Protein AF-A0A9C9YXR4-F1 (afdb_monomer)

Sequence (120 aa):
MTRRQLAGVWVLTRTEITDRTGELSIFESGESGFEGELELKADGGFSQRTQLPIDDQPVERVGSFEVRDDRSLHIIFSDCDYDSPISFTRTDQGRQLILTMPEGACEQDREQTDTWRSDS

pLDDT: mean 87.91, std 8.02, range [57.72, 96.88]

Nearest PDB structures (foldseek):
  4iab-assembly1_B  TM=6.139E-01  e=2.145E-04  Bacteroides uniformis ATCC 8492
  4gzv-assembly2_G  TM=6.080E-01  e=3.060E-04  Bacteroides ovatus ATCC 8483
  4gzv-assembly2_H  TM=5.979E-01  e=5.626E-04  Bacteroides ovatus ATCC 8483
  4i95-assembly1_A  TM=6.204E-01  e=9.833E-04  Bacteroides eggerthii DSM 20697
  2fr2-assembly1_A  TM=5.311E-01  e=1.496E-01  Mycobacterium tuberculosis H37Rv

Solvent-accessible surface area (backbone atoms only — not comparable to full-atom values): 6376 Å² total; per-residue (Å²): 106,54,58,67,76,64,34,44,57,25,36,48,45,35,39,39,36,34,40,86,86,68,52,77,48,76,50,48,64,85,44,83,56,42,50,33,45,36,38,36,38,64,91,31,41,35,41,37,39,38,31,46,72,89,47,96,59,69,50,73,50,46,35,35,46,47,76,76,49,79,42,36,32,36,40,38,46,70,89,31,103,41,78,34,62,26,44,45,45,81,51,99,92,44,51,34,40,40,40,54,44,52,58,58,49,71,79,34,77,34,28,38,38,39,34,27,33,56,81,118

Radius of gyration: 13.71 Å; Cα contacts (8 Å, |Δi|>4): 290; chains: 1; bounding box: 36×28×34 Å

Mean predicted aligned error: 4.78 Å

Secondary structure (DSSP, 8-state):
--HHHH-EEEEEEEEEEEETT--EEEEETTSTT-EEEEEEPTTSEEEEEEE-TT-SS-EEEEEEEEE-SSSEEEEEESSSS-EEEEEEEEETTEEEEEEEE-TTGGG-SEEEEEEEEE--

Foldseek 3Di:
DALVVVFAKWKWAKKWKQFPVRDIDIDGPPDPQFTKIWGRHSVFKIKIWTTDPPDPDIDIWIAGKADPDPFWIWGCTPQFRDTWIWGWDQDPVGTKIWTWDQAPGSPHRITMIIIIHGPD

Structure (mmCIF, N/CA/C/O backbone):
data_AF-A0A9C9YXR4-F1
#
_entry.id   AF-A0A9C9YXR4-F1
#
loop_
_atom_site.group_PDB
_atom_site.id
_atom_site.type_symbol
_atom_site.label_atom_id
_atom_site.label_alt_id
_atom_site.label_comp_id
_atom_site.label_asym_id
_atom_site.label_entity_id
_atom_site.label_seq_id
_atom_site.pdbx_PDB_ins_code
_atom_site.Cartn_x
_atom_site.Cartn_y
_atom_site.Cartn_z
_atom_site.occupancy
_atom_site.B_iso_or_equiv
_atom_site.auth_seq_id
_atom_site.auth_comp_id
_atom_site.auth_asym_id
_atom_site.auth_atom_id
_atom_site.pdbx_PDB_model_num
ATOM 1 N N . MET A 1 1 ? -9.252 -7.641 15.421 1.00 69.81 1 MET A N 1
ATOM 2 C CA . MET A 1 1 ? -9.494 -6.215 15.087 1.00 69.81 1 MET A CA 1
ATOM 3 C C . MET A 1 1 ? -10.742 -6.130 14.207 1.00 69.81 1 MET A C 1
ATOM 5 O O . MET A 1 1 ? -11.180 -7.172 13.738 1.00 69.81 1 MET A O 1
ATOM 9 N N . THR A 1 2 ? -11.361 -4.965 14.001 1.00 78.94 2 THR A N 1
ATOM 10 C CA . THR A 1 2 ? -12.542 -4.821 13.116 1.00 78.94 2 THR A CA 1
ATOM 11 C C . THR A 1 2 ? -12.291 -3.801 12.004 1.00 78.94 2 THR A C 1
ATOM 13 O O . THR A 1 2 ? -11.467 -2.906 12.174 1.00 78.94 2 THR A O 1
ATOM 16 N N . ARG A 1 3 ? -13.035 -3.880 10.885 1.00 78.81 3 ARG A N 1
ATOM 17 C CA . ARG A 1 3 ? -12.953 -2.898 9.776 1.00 78.81 3 ARG A CA 1
ATOM 18 C C . ARG A 1 3 ? -13.065 -1.453 10.267 1.00 78.81 3 ARG A C 1
ATOM 20 O O . ARG A 1 3 ? -12.273 -0.604 9.889 1.00 78.81 3 ARG A O 1
ATOM 27 N N . ARG A 1 4 ? -13.987 -1.196 11.201 1.00 80.31 4 ARG A N 1
ATOM 28 C CA . ARG A 1 4 ? -14.177 0.128 11.817 1.00 80.31 4 ARG A CA 1
ATOM 29 C C . ARG A 1 4 ? -12.960 0.636 12.587 1.00 80.31 4 ARG A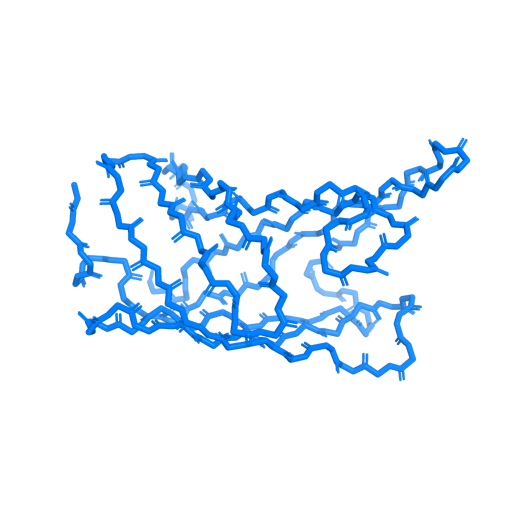 C 1
ATOM 31 O O . ARG A 1 4 ? -12.813 1.840 12.722 1.00 80.31 4 ARG A O 1
ATOM 38 N N . GLN A 1 5 ? -12.124 -0.253 13.122 1.00 82.69 5 GLN A N 1
ATOM 39 C CA . GLN A 1 5 ? -10.903 0.146 13.824 1.00 82.69 5 GLN A CA 1
ATOM 40 C C . GLN A 1 5 ? -9.787 0.542 12.855 1.00 82.69 5 GLN A C 1
ATOM 42 O O . GLN A 1 5 ? -8.936 1.337 13.238 1.00 82.69 5 GLN A O 1
ATOM 47 N N . LEU A 1 6 ? -9.770 -0.012 11.641 1.00 85.69 6 LEU A N 1
ATOM 48 C CA . LEU A 1 6 ? -8.770 0.292 10.611 1.00 85.69 6 LEU A CA 1
ATOM 49 C C . LEU A 1 6 ? -9.199 1.426 9.676 1.00 85.69 6 LEU A C 1
ATOM 51 O O . LEU A 1 6 ? -8.349 2.008 9.009 1.00 85.69 6 LEU A O 1
ATOM 55 N N . ALA A 1 7 ? -10.497 1.728 9.636 1.00 90.81 7 ALA A N 1
ATOM 56 C CA . ALA A 1 7 ? -11.027 2.789 8.804 1.00 90.81 7 ALA A CA 1
ATOM 57 C C . ALA A 1 7 ? -10.406 4.149 9.157 1.00 90.81 7 ALA A C 1
ATOM 59 O O . ALA A 1 7 ? -10.252 4.483 10.335 1.00 90.81 7 ALA A O 1
ATOM 60 N N . GLY A 1 8 ? -10.076 4.919 8.128 1.00 92.69 8 GLY A N 1
ATOM 61 C CA . GLY A 1 8 ? -9.379 6.191 8.241 1.00 92.69 8 GLY A CA 1
ATOM 62 C C . GLY A 1 8 ? -8.378 6.396 7.113 1.00 92.69 8 GLY A C 1
ATOM 63 O O . GLY A 1 8 ? -8.234 5.550 6.226 1.00 92.69 8 GLY A O 1
ATOM 64 N N . VAL A 1 9 ? -7.696 7.533 7.185 1.00 94.44 9 VAL A N 1
ATOM 65 C CA . VAL A 1 9 ? -6.647 7.926 6.247 1.00 94.44 9 VAL A CA 1
ATOM 66 C C . VAL A 1 9 ? -5.287 7.488 6.786 1.00 94.44 9 VAL A C 1
ATOM 68 O O . VAL A 1 9 ? -4.973 7.646 7.971 1.00 94.44 9 VAL A O 1
ATOM 71 N N . TRP A 1 10 ? -4.493 6.911 5.895 1.00 94.31 10 TRP A N 1
ATOM 72 C CA . TRP A 1 10 ? -3.145 6.431 6.128 1.00 94.31 10 TRP A CA 1
ATOM 73 C C . TRP A 1 10 ? -2.206 7.138 5.160 1.00 94.31 10 TRP A C 1
ATOM 75 O O . TRP A 1 10 ? -2.468 7.199 3.963 1.00 94.31 10 TRP A O 1
ATOM 85 N N . VAL A 1 11 ? -1.099 7.653 5.675 1.00 95.12 11 VAL A N 1
ATOM 86 C CA . VAL A 1 11 ? -0.111 8.400 4.898 1.00 95.12 11 VAL A CA 1
ATOM 87 C C . VAL A 1 11 ? 1.070 7.493 4.595 1.00 95.12 11 VAL A C 1
ATOM 89 O O . VAL A 1 11 ? 1.560 6.780 5.479 1.00 95.12 11 VAL A O 1
ATOM 92 N N . LEU A 1 12 ? 1.525 7.505 3.346 1.00 95.50 12 LEU A N 1
ATOM 93 C CA . LEU A 1 12 ? 2.719 6.788 2.922 1.00 95.50 12 LEU A CA 1
ATOM 94 C C . LEU A 1 12 ? 3.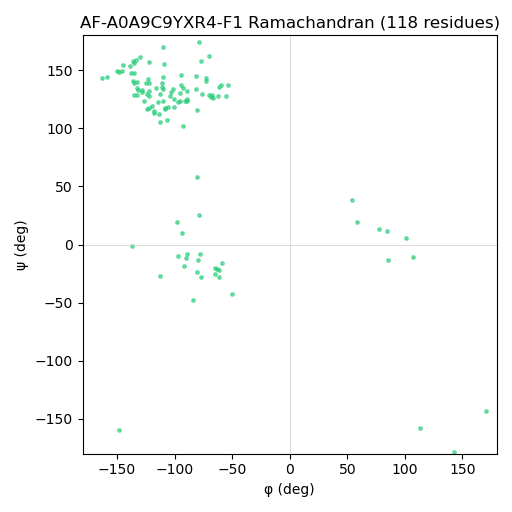948 7.410 3.589 1.00 95.50 12 LEU A C 1
ATOM 96 O O . LEU A 1 12 ? 4.180 8.614 3.509 1.00 95.50 12 LEU A O 1
ATOM 100 N N . THR A 1 13 ? 4.735 6.584 4.268 1.00 95.31 13 THR A N 1
ATOM 101 C CA . THR A 1 13 ? 5.927 7.042 5.002 1.00 95.31 13 THR A CA 1
ATOM 102 C C . THR A 1 13 ? 7.224 6.538 4.401 1.00 95.31 13 THR A C 1
ATOM 104 O O . THR A 1 13 ? 8.251 7.195 4.552 1.00 95.31 13 THR A O 1
ATOM 107 N N . ARG A 1 14 ? 7.173 5.389 3.723 1.00 96.00 14 ARG A N 1
ATOM 108 C CA . ARG A 1 14 ? 8.325 4.762 3.086 1.00 96.00 14 ARG A CA 1
ATOM 109 C C . ARG A 1 14 ? 7.881 3.806 1.990 1.00 96.00 14 ARG A C 1
ATOM 111 O O . ARG A 1 14 ? 6.900 3.090 2.188 1.00 96.00 14 ARG A O 1
ATOM 118 N N . THR A 1 15 ? 8.651 3.749 0.915 1.00 96.50 15 THR A N 1
ATOM 119 C CA . THR A 1 15 ? 8.509 2.766 -0.159 1.00 96.50 15 THR A CA 1
ATOM 120 C C . THR A 1 15 ? 9.870 2.163 -0.481 1.00 96.50 15 THR A C 1
ATOM 122 O O . THR A 1 15 ? 10.853 2.883 -0.643 1.00 96.50 15 THR A O 1
ATOM 125 N N . GLU A 1 16 ? 9.922 0.840 -0.579 1.00 96.88 16 GLU A N 1
ATOM 126 C CA . GLU A 1 16 ? 11.083 0.074 -1.037 1.00 96.88 16 GLU A CA 1
ATOM 127 C C . GLU A 1 16 ? 10.741 -0.578 -2.372 1.00 96.88 16 GLU A C 1
ATOM 129 O O . GLU A 1 16 ? 9.699 -1.222 -2.487 1.00 96.88 16 GLU A O 1
ATOM 134 N N . ILE A 1 17 ? 11.596 -0.405 -3.376 1.00 95.06 17 ILE A N 1
ATOM 135 C CA . ILE A 1 17 ? 11.392 -0.936 -4.724 1.00 95.06 17 ILE A CA 1
ATOM 136 C C . ILE A 1 17 ? 12.609 -1.743 -5.121 1.00 95.06 17 ILE A C 1
ATOM 138 O O . ILE A 1 17 ? 13.717 -1.211 -5.139 1.00 95.06 17 ILE A O 1
ATOM 142 N N . THR A 1 18 ? 12.384 -3.002 -5.476 1.00 95.06 18 THR A N 1
ATOM 143 C CA . THR A 1 18 ? 13.399 -3.848 -6.100 1.00 95.06 18 THR A CA 1
ATOM 144 C C . THR A 1 18 ? 13.021 -4.041 -7.559 1.00 95.06 18 THR A C 1
ATOM 146 O O . THR A 1 18 ? 11.956 -4.583 -7.862 1.00 95.06 18 THR A O 1
ATOM 149 N N . ASP A 1 19 ? 13.865 -3.561 -8.467 1.00 90.12 19 ASP A N 1
ATOM 150 C CA . ASP A 1 19 ? 13.634 -3.726 -9.900 1.00 90.12 19 ASP A CA 1
ATOM 151 C C . ASP A 1 19 ? 14.020 -5.137 -10.391 1.00 90.12 19 ASP A C 1
ATOM 153 O O . ASP A 1 19 ? 14.620 -5.938 -9.669 1.00 90.12 19 ASP A O 1
ATOM 157 N N . ARG A 1 20 ? 13.733 -5.440 -11.662 1.00 88.06 20 ARG A N 1
ATOM 158 C CA . ARG A 1 20 ? 14.083 -6.724 -12.306 1.00 88.06 20 ARG A CA 1
ATOM 159 C C . ARG A 1 20 ? 15.583 -7.062 -12.325 1.00 88.06 20 ARG A C 1
ATOM 161 O O . ARG A 1 20 ? 15.958 -8.186 -12.659 1.00 88.06 20 ARG A O 1
ATOM 168 N N . THR A 1 21 ? 16.459 -6.086 -12.079 1.00 90.56 21 THR A N 1
ATOM 169 C CA . THR A 1 21 ? 17.912 -6.292 -11.991 1.00 90.56 21 THR A CA 1
ATOM 170 C C . THR A 1 21 ? 18.361 -6.625 -10.568 1.00 90.56 21 THR A C 1
ATOM 172 O O . THR A 1 21 ? 19.504 -7.044 -10.369 1.00 90.56 21 THR A O 1
ATOM 175 N N . GLY A 1 22 ? 17.449 -6.513 -9.597 1.00 89.81 22 GLY A N 1
ATOM 176 C CA . GLY A 1 22 ? 17.712 -6.653 -8.171 1.00 89.81 22 GLY A CA 1
ATOM 177 C C . GLY A 1 22 ? 18.222 -5.365 -7.525 1.00 89.81 22 GLY A C 1
ATOM 178 O O . GLY A 1 22 ? 18.714 -5.417 -6.397 1.00 89.81 22 GLY A O 1
ATOM 179 N N . GLU A 1 23 ? 18.156 -4.225 -8.219 1.00 94.56 23 GLU A N 1
ATOM 180 C CA . GLU A 1 23 ? 18.554 -2.934 -7.662 1.00 94.56 23 GLU A CA 1
ATOM 181 C C . GLU A 1 23 ? 17.472 -2.418 -6.708 1.00 94.56 23 GLU A C 1
ATOM 183 O O . GLU A 1 23 ? 16.291 -2.373 -7.052 1.00 94.56 23 GLU A O 1
ATOM 188 N N . LEU A 1 24 ? 17.893 -2.033 -5.498 1.00 95.56 24 LEU A N 1
ATOM 189 C CA . LEU A 1 24 ? 17.017 -1.523 -4.447 1.00 95.56 24 LEU A CA 1
ATOM 190 C C . LEU A 1 24 ? 17.015 0.008 -4.441 1.00 95.56 24 LEU A C 1
ATOM 192 O O . LEU A 1 24 ? 18.050 0.636 -4.215 1.00 95.56 24 LEU A O 1
ATOM 196 N N . SER A 1 25 ? 15.829 0.590 -4.587 1.00 95.00 25 SER A N 1
ATOM 197 C CA . SER A 1 25 ? 15.541 2.007 -4.355 1.00 95.00 25 SER A CA 1
ATOM 198 C C . SER A 1 25 ? 14.661 2.174 -3.117 1.00 95.00 25 SER A C 1
ATOM 200 O O . SER A 1 25 ? 13.726 1.403 -2.909 1.00 95.00 25 SER A O 1
ATOM 202 N N . ILE A 1 26 ? 14.948 3.181 -2.290 1.00 96.44 26 ILE A N 1
ATOM 203 C CA . ILE A 1 26 ? 14.179 3.489 -1.077 1.00 96.44 26 ILE A CA 1
ATOM 204 C C . ILE A 1 26 ? 13.801 4.968 -1.107 1.00 96.44 26 ILE A C 1
ATOM 206 O O . ILE A 1 26 ? 14.676 5.804 -1.326 1.00 96.44 26 ILE A O 1
ATOM 210 N N . PHE A 1 27 ? 12.525 5.258 -0.854 1.00 95.81 27 PHE A N 1
ATOM 211 C CA . PHE A 1 27 ? 11.966 6.610 -0.773 1.00 95.81 27 PHE A CA 1
ATOM 212 C C . PHE A 1 27 ? 11.261 6.811 0.570 1.00 95.81 27 PHE A C 1
ATOM 214 O O . PHE A 1 27 ? 10.562 5.904 1.032 1.00 95.81 27 PHE A O 1
ATOM 221 N N . GLU A 1 28 ? 11.423 7.977 1.199 1.00 95.38 28 GLU A N 1
ATOM 222 C CA . GLU A 1 28 ? 10.838 8.292 2.511 1.00 95.38 28 GLU A CA 1
ATOM 223 C C . GLU A 1 28 ? 10.149 9.671 2.570 1.00 95.38 28 GLU A C 1
ATOM 225 O O . GLU A 1 28 ? 10.391 10.583 1.775 1.00 95.38 28 GLU A O 1
ATOM 230 N N . SER A 1 29 ? 9.249 9.838 3.548 1.00 88.25 29 SER A N 1
ATOM 231 C CA . SER A 1 29 ? 8.461 11.064 3.729 1.00 88.25 29 SER A CA 1
ATOM 232 C C . SER A 1 29 ? 9.342 12.313 3.848 1.00 88.25 29 SER A C 1
ATOM 234 O O . SER A 1 29 ? 10.216 12.375 4.714 1.00 88.25 29 SER A O 1
ATOM 236 N N . GLY A 1 30 ? 9.051 13.336 3.041 1.00 85.56 30 GLY A N 1
ATOM 237 C CA . GLY A 1 30 ? 9.826 14.580 2.968 1.00 85.56 30 GLY A CA 1
ATOM 238 C C . GLY A 1 30 ? 10.666 14.708 1.694 1.00 85.56 30 GLY A C 1
ATOM 239 O O . GLY A 1 30 ? 11.155 15.800 1.401 1.00 85.56 30 GLY A O 1
ATOM 240 N N . GLU A 1 31 ? 10.794 13.635 0.915 1.00 90.12 31 GLU A N 1
ATOM 241 C CA . GLU A 1 31 ? 11.377 13.675 -0.424 1.00 90.12 31 GLU A CA 1
ATOM 242 C C . GLU A 1 31 ? 10.435 14.346 -1.440 1.00 90.12 31 GLU A C 1
ATOM 244 O O . GLU A 1 31 ? 9.212 14.209 -1.392 1.00 90.12 31 GLU A O 1
ATOM 249 N N . SER A 1 32 ? 11.004 15.109 -2.379 1.00 87.25 32 SER A N 1
ATOM 250 C CA . SER A 1 32 ? 10.220 15.773 -3.426 1.00 87.25 32 SER A CA 1
ATOM 251 C C . SER A 1 32 ? 9.680 14.743 -4.417 1.00 87.25 32 SER A C 1
ATOM 253 O O . SER A 1 32 ? 10.444 13.941 -4.946 1.00 87.25 32 SER A O 1
ATOM 255 N N . GLY A 1 33 ? 8.371 14.784 -4.680 1.00 87.38 33 GLY A N 1
ATOM 256 C CA . GLY A 1 33 ? 7.716 13.799 -5.543 1.00 87.38 33 GLY A CA 1
ATOM 257 C C . GLY A 1 33 ? 7.454 12.458 -4.856 1.00 87.38 33 GLY A C 1
ATOM 258 O O . GLY A 1 33 ? 7.136 11.499 -5.546 1.00 87.38 33 GLY A O 1
ATOM 259 N N . PHE A 1 34 ? 7.581 12.392 -3.526 1.00 94.62 34 PHE A N 1
ATOM 260 C CA . PHE A 1 34 ? 7.175 11.251 -2.715 1.00 94.62 34 PHE A CA 1
ATOM 261 C C . PHE A 1 34 ? 5.991 11.634 -1.823 1.00 94.62 34 PHE A C 1
ATOM 263 O O . PHE A 1 34 ? 6.135 12.337 -0.820 1.00 94.62 34 PHE A O 1
ATOM 270 N N . GLU A 1 35 ? 4.805 11.168 -2.190 1.00 95.19 35 GLU A N 1
ATOM 271 C CA . GLU A 1 35 ? 3.584 11.351 -1.412 1.00 95.19 35 GLU A CA 1
ATOM 272 C C . GLU A 1 35 ? 2.626 10.183 -1.641 1.00 95.19 35 GLU A C 1
ATOM 274 O O . GLU A 1 35 ? 2.581 9.580 -2.714 1.00 95.19 35 GLU A O 1
ATOM 279 N N . GLY A 1 36 ? 1.827 9.854 -0.631 1.00 95.38 36 GLY A N 1
ATOM 280 C CA . GLY A 1 36 ? 0.802 8.841 -0.799 1.00 95.38 36 GLY A CA 1
ATOM 281 C C . GLY A 1 36 ? -0.249 8.880 0.292 1.00 95.38 36 GLY A C 1
ATOM 282 O O . GLY A 1 36 ? 0.053 9.118 1.462 1.00 95.38 36 GLY A O 1
ATOM 283 N N . GLU A 1 37 ? -1.481 8.607 -0.114 1.00 96.12 37 GLU A N 1
ATOM 284 C CA . GLU A 1 37 ? -2.646 8.506 0.750 1.00 96.12 37 GLU A CA 1
ATOM 285 C C . GLU A 1 37 ? -3.374 7.185 0.482 1.00 96.12 37 GLU A C 1
ATOM 287 O O . GLU A 1 37 ? -3.623 6.811 -0.666 1.00 96.12 37 GLU A O 1
ATOM 292 N N . LEU A 1 38 ? -3.714 6.476 1.553 1.00 94.19 38 LEU A N 1
ATOM 293 C CA . LEU A 1 38 ? -4.534 5.274 1.553 1.00 94.19 38 LEU A CA 1
ATOM 294 C C . LEU A 1 38 ? -5.721 5.508 2.489 1.00 94.19 38 LEU A C 1
ATOM 296 O O . LEU A 1 38 ? -5.558 5.650 3.696 1.00 94.19 38 LEU A O 1
ATOM 300 N N . GLU A 1 39 ? -6.932 5.504 1.951 1.00 95.50 39 GLU A N 1
ATOM 301 C CA . GLU A 1 39 ? -8.166 5.551 2.725 1.00 95.50 39 GLU A CA 1
ATOM 302 C C . GLU A 1 39 ? -8.758 4.143 2.834 1.00 95.50 39 GLU A C 1
ATOM 304 O O . GLU A 1 39 ? -9.151 3.541 1.833 1.00 95.50 39 GLU A O 1
ATOM 309 N N . LEU A 1 40 ? -8.879 3.632 4.062 1.00 93.69 40 LEU A N 1
ATOM 310 C CA . LEU A 1 40 ? -9.669 2.438 4.362 1.00 93.69 40 LEU A CA 1
ATOM 311 C C . LEU A 1 40 ? -11.063 2.868 4.830 1.00 93.69 40 LEU A C 1
ATOM 313 O O . LEU A 1 40 ? -11.206 3.598 5.812 1.00 93.69 40 LEU A O 1
ATOM 317 N N . LYS A 1 41 ? -12.114 2.397 4.161 1.00 94.19 41 LYS A N 1
ATOM 318 C CA . LYS A 1 41 ? -13.504 2.771 4.454 1.00 94.19 41 LYS A CA 1
ATOM 319 C C . LYS A 1 41 ? -14.152 1.765 5.398 1.00 94.19 41 LYS A C 1
ATOM 321 O O . LYS A 1 41 ? -13.887 0.564 5.369 1.00 94.19 41 LYS A O 1
ATOM 326 N N . ALA A 1 42 ? -15.042 2.245 6.263 1.00 91.44 42 ALA A N 1
ATOM 327 C CA . ALA A 1 42 ? -15.682 1.405 7.280 1.00 91.44 42 ALA A CA 1
ATOM 328 C C . ALA A 1 42 ? -16.587 0.299 6.699 1.00 91.44 42 ALA A C 1
ATOM 330 O O . ALA A 1 42 ? -16.876 -0.680 7.394 1.00 91.44 42 ALA A O 1
ATOM 331 N N . ASP A 1 43 ? -17.032 0.452 5.452 1.00 93.38 43 ASP A N 1
ATOM 332 C CA . ASP A 1 43 ? -17.807 -0.536 4.697 1.00 93.38 43 ASP A CA 1
ATOM 333 C C . ASP A 1 43 ? -16.941 -1.663 4.099 1.00 93.38 43 ASP A C 1
ATOM 335 O O . ASP A 1 43 ? -17.469 -2.722 3.756 1.00 93.38 43 ASP A O 1
ATOM 339 N N . GLY A 1 44 ? -15.614 -1.506 4.083 1.00 91.62 44 GLY A N 1
ATOM 340 C CA . GLY A 1 44 ? -14.675 -2.443 3.468 1.00 91.62 44 GLY A CA 1
ATOM 341 C C . GLY A 1 44 ? -14.167 -2.005 2.096 1.00 91.62 44 GLY A C 1
ATOM 342 O O . GLY A 1 44 ? -13.468 -2.785 1.464 1.00 91.62 44 GLY A O 1
ATOM 343 N N . GLY A 1 45 ? -14.493 -0.802 1.617 1.00 94.69 45 GLY A N 1
ATOM 344 C CA . GLY A 1 45 ? -13.831 -0.214 0.450 1.00 94.69 45 GLY A CA 1
ATOM 345 C C . GLY A 1 45 ? -12.443 0.342 0.788 1.00 94.69 45 GLY A C 1
ATOM 346 O O . GLY A 1 45 ? -12.173 0.683 1.939 1.00 94.69 45 GLY A O 1
ATOM 347 N N . PHE A 1 46 ? -11.574 0.491 -0.208 1.00 94.12 46 PHE A N 1
ATOM 348 C CA . PHE A 1 46 ? -10.373 1.319 -0.088 1.00 94.12 46 PHE A CA 1
ATOM 349 C C . PHE A 1 46 ? -10.172 2.204 -1.322 1.00 94.12 46 PHE A C 1
ATOM 351 O O . PHE A 1 46 ? -10.659 1.897 -2.415 1.00 94.12 46 PHE A O 1
ATOM 358 N N . SER A 1 47 ? -9.442 3.297 -1.134 1.00 94.75 47 SER A N 1
ATOM 359 C CA . SER A 1 47 ? -8.871 4.112 -2.208 1.00 94.75 47 SER A CA 1
ATOM 360 C C . SER A 1 47 ? -7.431 4.459 -1.868 1.00 94.75 47 SER A C 1
ATOM 362 O O . SER A 1 47 ? -7.123 4.750 -0.718 1.00 94.75 47 SER A O 1
ATOM 364 N N . GLN A 1 48 ? -6.555 4.413 -2.861 1.00 94.25 48 GLN A N 1
ATOM 365 C CA . GLN A 1 48 ? -5.131 4.680 -2.731 1.00 94.25 48 GLN A CA 1
ATOM 366 C C . GLN A 1 48 ? -4.699 5.633 -3.839 1.00 94.25 48 GLN A C 1
ATOM 368 O O . GLN A 1 48 ? -5.101 5.475 -4.993 1.00 94.25 4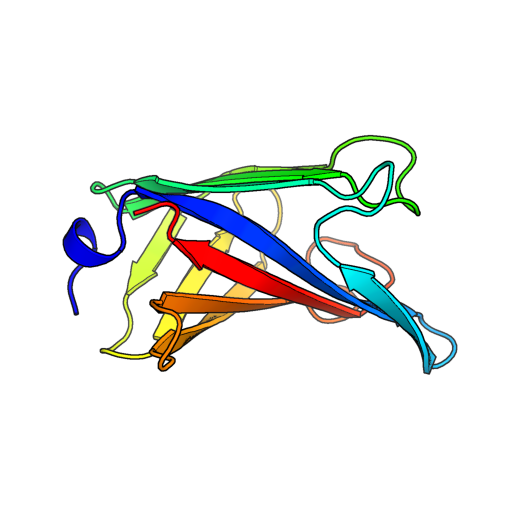8 GLN A O 1
ATOM 373 N N . ARG A 1 49 ? -3.835 6.582 -3.496 1.00 95.19 49 ARG A N 1
ATOM 374 C CA . ARG A 1 49 ? -3.109 7.425 -4.441 1.00 95.19 49 ARG A CA 1
ATOM 375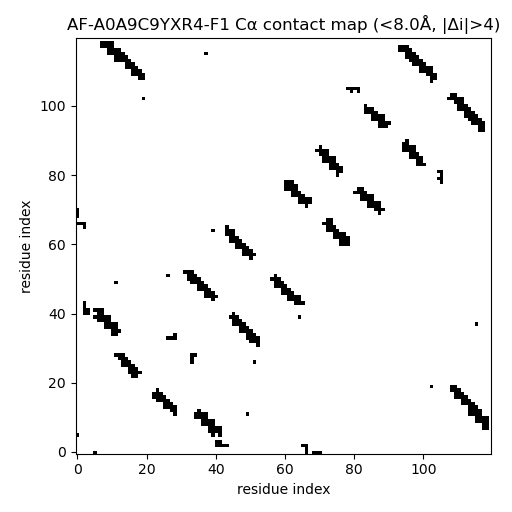 C C . ARG A 1 49 ? -1.654 7.512 -4.003 1.00 95.19 49 ARG A C 1
ATOM 377 O O . ARG A 1 49 ? -1.392 7.841 -2.852 1.00 95.19 49 ARG A O 1
ATOM 384 N N . THR A 1 50 ? -0.721 7.239 -4.904 1.00 94.25 50 THR A N 1
ATOM 385 C CA . THR A 1 50 ? 0.727 7.317 -4.655 1.00 94.25 50 THR A CA 1
ATOM 386 C C . THR A 1 50 ? 1.415 8.066 -5.780 1.00 94.25 50 THR A C 1
ATOM 388 O O . THR A 1 50 ? 1.173 7.776 -6.945 1.00 94.25 50 THR A O 1
ATOM 391 N N . GLN A 1 51 ? 2.307 8.985 -5.446 1.00 94.94 51 GLN A N 1
ATOM 392 C CA . GLN A 1 51 ? 3.265 9.583 -6.364 1.00 94.94 51 GLN A CA 1
ATOM 393 C C . GLN A 1 51 ? 4.655 9.265 -5.820 1.00 94.94 51 GLN A C 1
ATOM 395 O O . GLN A 1 51 ? 4.977 9.637 -4.692 1.00 94.94 51 GLN A O 1
ATOM 400 N N . LEU A 1 52 ? 5.453 8.552 -6.612 1.00 93.56 52 LEU A N 1
ATOM 401 C CA . LEU A 1 52 ? 6.848 8.252 -6.299 1.00 93.56 52 LEU A CA 1
ATOM 402 C C . LEU A 1 52 ? 7.767 9.051 -7.232 1.00 93.56 52 LEU A C 1
ATOM 404 O O . LEU A 1 52 ? 7.354 9.365 -8.351 1.00 93.56 52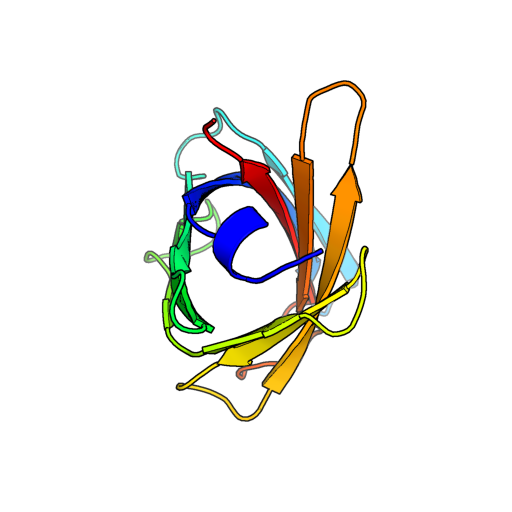 LEU A O 1
ATOM 408 N N . PRO A 1 53 ? 9.023 9.340 -6.844 1.00 92.19 53 PRO A N 1
ATOM 409 C CA . PRO A 1 53 ? 9.937 10.129 -7.677 1.00 92.19 53 PRO A CA 1
ATOM 410 C C . PRO A 1 53 ? 10.272 9.498 -9.035 1.00 92.19 53 PRO A C 1
ATOM 412 O O . PRO A 1 53 ? 10.702 10.194 -9.951 1.00 92.19 53 PRO A O 1
ATOM 415 N N . ILE A 1 54 ? 10.106 8.180 -9.149 1.00 88.31 54 ILE A N 1
ATOM 416 C CA . ILE A 1 54 ? 10.377 7.406 -10.367 1.00 88.31 54 ILE A CA 1
ATOM 417 C C . ILE A 1 54 ? 9.167 7.285 -11.294 1.00 88.31 54 ILE A C 1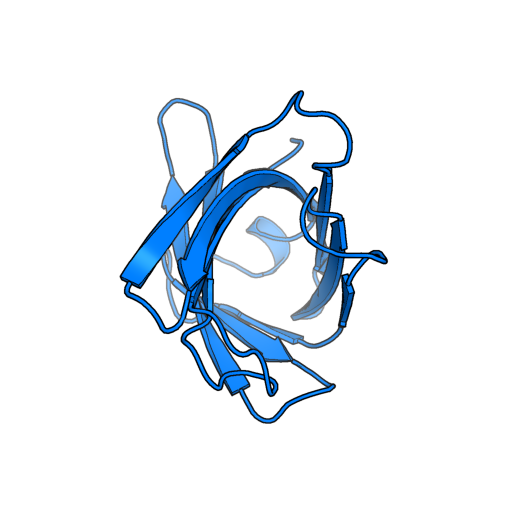
ATOM 419 O O . ILE A 1 54 ? 9.317 6.826 -12.423 1.00 88.31 54 ILE A O 1
ATOM 423 N N . ASP A 1 55 ? 7.981 7.660 -10.818 1.00 89.00 55 ASP A N 1
ATOM 424 C CA . ASP A 1 55 ? 6.751 7.547 -11.586 1.00 89.00 55 ASP A CA 1
ATOM 425 C C . ASP A 1 55 ? 6.456 8.881 -12.279 1.00 89.00 55 ASP A C 1
ATOM 427 O O . ASP A 1 55 ? 6.432 9.938 -11.647 1.00 89.00 55 ASP A O 1
ATOM 431 N N . ASP A 1 56 ? 6.169 8.840 -13.581 1.00 88.31 56 ASP A N 1
ATOM 432 C CA . ASP A 1 56 ? 5.831 10.044 -14.355 1.00 88.31 56 ASP A CA 1
ATOM 433 C C . ASP A 1 56 ? 4.516 10.698 -13.893 1.00 88.31 56 ASP A C 1
ATOM 435 O O . ASP A 1 56 ? 4.282 11.887 -14.126 1.00 88.31 56 ASP A O 1
ATOM 439 N N . GLN A 1 57 ? 3.621 9.905 -13.299 1.00 91.50 57 GLN A N 1
ATOM 440 C CA . GLN A 1 57 ? 2.277 10.307 -12.894 1.00 91.50 57 GLN A CA 1
ATOM 441 C C . GLN A 1 57 ? 1.877 9.600 -11.594 1.00 91.50 57 GLN A C 1
ATOM 443 O O . GLN A 1 57 ? 2.339 8.483 -11.348 1.00 91.50 57 GLN A O 1
ATOM 448 N N . PRO A 1 58 ? 0.958 10.183 -10.804 1.00 92.56 58 PRO A N 1
ATOM 449 C CA . PRO A 1 58 ? 0.412 9.508 -9.641 1.00 92.56 58 PRO A CA 1
ATOM 450 C C . PRO A 1 58 ? -0.327 8.234 -10.055 1.00 92.56 58 PRO A C 1
ATOM 452 O O . PRO A 1 58 ? -1.139 8.244 -10.982 1.00 92.56 58 PRO A O 1
ATOM 455 N N . VAL A 1 59 ? -0.087 7.154 -9.324 1.00 90.62 59 VAL A N 1
ATOM 456 C CA . VAL A 1 59 ? -0.814 5.892 -9.437 1.00 90.62 59 VAL A CA 1
ATOM 457 C C . VAL A 1 59 ? -2.019 5.945 -8.503 1.00 90.62 59 VAL A C 1
ATOM 459 O O . VAL A 1 59 ? -1.879 6.192 -7.305 1.00 90.62 59 VAL A O 1
ATOM 462 N N . GLU A 1 60 ? -3.210 5.704 -9.043 1.00 92.88 60 GLU A N 1
ATOM 463 C CA . GLU A 1 60 ? -4.461 5.649 -8.286 1.00 92.88 60 GLU A CA 1
ATOM 464 C C . GLU A 1 60 ? -5.050 4.247 -8.354 1.00 92.88 60 GLU A C 1
ATOM 466 O O . GLU A 1 60 ? -5.119 3.651 -9.427 1.00 92.88 60 GLU A O 1
ATOM 471 N N . ARG A 1 61 ? -5.494 3.723 -7.211 1.00 91.12 61 ARG A N 1
ATOM 472 C CA . ARG A 1 61 ? -6.105 2.397 -7.112 1.00 91.12 61 ARG A CA 1
ATOM 473 C C . ARG A 1 61 ? -7.320 2.425 -6.207 1.00 91.12 61 ARG A C 1
ATOM 475 O O . ARG A 1 61 ? -7.385 3.173 -5.231 1.00 91.12 61 ARG A O 1
ATOM 482 N N . VAL A 1 62 ? -8.296 1.589 -6.527 1.00 93.31 62 VAL A N 1
ATOM 483 C CA . VAL A 1 62 ? -9.525 1.443 -5.747 1.00 93.31 62 VAL A CA 1
ATOM 484 C C . VAL A 1 62 ? -9.903 -0.021 -5.641 1.00 93.31 62 VAL A C 1
ATOM 486 O O . VAL A 1 62 ? -9.605 -0.830 -6.521 1.00 93.31 62 VAL A O 1
ATOM 489 N N . GLY A 1 63 ? -10.620 -0.370 -4.584 1.00 92.56 63 GLY A N 1
ATOM 490 C CA . GLY A 1 63 ? -11.149 -1.715 -4.439 1.00 92.56 63 GLY A CA 1
ATOM 491 C C . GLY A 1 63 ? -11.728 -1.967 -3.072 1.00 92.56 63 GLY A C 1
ATOM 492 O O . GLY A 1 63 ? -12.369 -1.093 -2.484 1.00 92.56 63 GLY A O 1
ATOM 493 N N . SER A 1 64 ? -11.532 -3.180 -2.579 1.00 92.88 64 SER A N 1
ATOM 494 C CA . SER A 1 64 ? -12.058 -3.602 -1.286 1.00 92.88 64 SER A CA 1
ATOM 495 C C . SER A 1 64 ? -10.981 -4.244 -0.430 1.00 92.88 64 SER A C 1
ATOM 497 O O . SER A 1 64 ? -9.931 -4.639 -0.928 1.00 92.88 64 SER A O 1
ATOM 499 N N . PHE A 1 65 ? -11.227 -4.320 0.872 1.00 91.69 65 PHE A N 1
ATOM 500 C CA . PHE A 1 65 ? -10.340 -4.991 1.800 1.00 91.69 65 PHE A CA 1
ATOM 501 C C . PHE A 1 65 ? -11.095 -5.886 2.779 1.00 91.69 65 PHE A C 1
ATOM 503 O O . PHE A 1 65 ? -12.210 -5.599 3.236 1.00 91.69 65 PHE A O 1
ATOM 510 N N . GLU A 1 66 ? -10.442 -6.977 3.158 1.00 90.56 66 GLU A N 1
ATOM 511 C CA . GLU A 1 66 ? -10.948 -7.935 4.128 1.00 90.56 66 GLU A CA 1
ATOM 512 C C . GLU A 1 66 ? -9.977 -8.082 5.292 1.00 90.56 66 GLU A C 1
ATOM 514 O O . GLU A 1 66 ? -8.797 -8.353 5.111 1.00 90.56 66 GLU A O 1
ATOM 519 N N . VAL A 1 67 ? -10.482 -7.931 6.517 1.00 87.88 67 VAL A N 1
ATOM 520 C CA . VAL A 1 67 ? -9.696 -8.200 7.725 1.00 87.88 67 VAL A CA 1
ATOM 521 C C . VAL A 1 67 ? -9.701 -9.706 7.952 1.00 87.88 67 VAL A C 1
ATOM 523 O O . VAL A 1 67 ? -10.767 -10.277 8.186 1.00 87.88 67 VAL A O 1
ATOM 526 N N . ARG A 1 68 ? -8.531 -10.341 7.872 1.00 84.81 68 ARG A N 1
ATOM 527 C CA . ARG A 1 68 ? -8.383 -11.786 8.091 1.00 84.81 68 ARG A CA 1
ATOM 528 C C . ARG A 1 68 ? -8.251 -12.097 9.576 1.00 84.81 68 ARG A C 1
ATOM 530 O O . ARG A 1 68 ? -8.964 -12.957 10.087 1.00 84.81 68 ARG A O 1
ATOM 537 N N . ASP A 1 69 ? -7.392 -11.360 10.275 1.00 83.19 69 ASP A N 1
ATOM 538 C CA . ASP A 1 69 ? -7.164 -11.513 11.712 1.00 83.19 69 ASP A CA 1
ATOM 539 C C . ASP A 1 69 ? -6.801 -10.170 12.384 1.00 83.19 69 ASP A C 1
ATOM 541 O O . ASP A 1 69 ? -7.188 -9.093 11.928 1.00 83.19 69 ASP A O 1
ATOM 545 N N . ASP A 1 70 ? -6.168 -10.196 13.558 1.00 79.12 70 ASP A N 1
ATOM 546 C CA . ASP A 1 70 ? -5.770 -8.993 14.289 1.00 79.12 70 ASP A CA 1
ATOM 547 C C . ASP A 1 70 ? -4.508 -8.302 13.745 1.00 79.12 70 ASP A C 1
ATOM 549 O O . ASP A 1 70 ? -4.195 -7.200 14.197 1.00 79.12 70 ASP A O 1
ATOM 553 N N . ARG A 1 71 ? -3.804 -8.920 12.794 1.00 80.94 71 ARG A N 1
ATOM 554 C CA . ARG A 1 71 ? -2.520 -8.477 12.232 1.00 80.94 71 ARG A CA 1
ATOM 555 C C . ARG A 1 71 ? -2.428 -8.599 10.715 1.00 80.94 71 ARG A C 1
ATOM 557 O O . ARG A 1 71 ? -1.406 -8.222 10.152 1.00 80.94 71 ARG A O 1
ATOM 564 N N . SER A 1 72 ? -3.450 -9.104 10.043 1.00 83.69 72 SER A N 1
ATOM 565 C CA . SER A 1 72 ? -3.453 -9.236 8.593 1.00 83.69 72 SER A CA 1
ATOM 566 C C . SER A 1 72 ? -4.780 -8.797 7.983 1.00 83.69 72 SER A C 1
ATOM 568 O O . SER A 1 72 ? -5.874 -9.028 8.517 1.00 83.69 72 SER A O 1
ATOM 570 N N . LEU A 1 73 ? -4.670 -8.129 6.840 1.00 87.31 73 LEU A N 1
ATOM 571 C CA . LEU A 1 73 ? -5.787 -7.807 5.968 1.00 87.31 73 LEU A CA 1
ATOM 572 C C . LEU A 1 73 ? -5.390 -8.077 4.518 1.00 87.31 73 LEU A C 1
ATOM 574 O O . LEU A 1 73 ? -4.213 -8.144 4.183 1.00 87.31 73 LEU A O 1
ATOM 578 N N . HIS A 1 74 ? -6.382 -8.277 3.669 1.00 86.25 74 HIS A N 1
ATOM 579 C CA . HIS A 1 74 ? -6.210 -8.467 2.236 1.00 86.25 74 HIS A CA 1
ATOM 580 C C . HIS A 1 74 ? -6.761 -7.247 1.516 1.00 86.25 74 HIS A C 1
ATOM 582 O O . HIS A 1 74 ? -7.850 -6.797 1.878 1.00 86.25 74 HIS A O 1
ATOM 588 N N . ILE A 1 75 ? -6.039 -6.729 0.522 1.00 87.50 75 ILE A N 1
ATOM 589 C CA . ILE A 1 75 ? -6.577 -5.758 -0.434 1.00 87.50 75 ILE A CA 1
ATOM 590 C C . ILE A 1 75 ? -6.849 -6.464 -1.757 1.00 87.50 75 ILE A C 1
ATOM 592 O O . ILE A 1 75 ? -5.974 -7.106 -2.328 1.00 87.50 75 ILE A O 1
ATOM 596 N N . ILE A 1 76 ? -8.073 -6.283 -2.238 1.00 87.81 76 ILE A N 1
ATOM 597 C CA . ILE A 1 76 ? -8.558 -6.740 -3.530 1.00 87.81 76 ILE A CA 1
ATOM 598 C C . ILE A 1 76 ? -8.663 -5.503 -4.414 1.00 87.81 76 ILE A C 1
ATOM 600 O O . ILE A 1 76 ? -9.541 -4.654 -4.213 1.00 87.81 76 ILE A O 1
ATOM 604 N N . PHE A 1 77 ? -7.748 -5.398 -5.367 1.00 86.62 77 PHE A N 1
ATOM 605 C CA . PHE A 1 77 ? -7.714 -4.325 -6.351 1.00 86.62 77 PHE A CA 1
ATOM 606 C C . PHE A 1 77 ? -8.835 -4.508 -7.387 1.00 86.62 77 PHE A C 1
ATOM 608 O O . PHE A 1 77 ? -9.158 -5.627 -7.775 1.00 86.62 77 PHE A O 1
ATOM 615 N N . SER A 1 78 ? -9.480 -3.420 -7.816 1.00 86.69 78 SER A N 1
ATOM 616 C CA . SER A 1 78 ? -10.554 -3.498 -8.830 1.00 86.69 78 SER A CA 1
ATOM 617 C C . SER A 1 78 ? -10.017 -3.600 -10.255 1.00 86.69 78 SER A C 1
ATOM 619 O O . SER A 1 78 ? -10.729 -4.026 -11.160 1.00 86.69 78 SER A O 1
ATOM 621 N N . ASP A 1 79 ? -8.792 -3.131 -10.455 1.00 82.12 79 ASP A N 1
ATOM 622 C CA . ASP A 1 79 ? -8.109 -2.943 -11.730 1.00 82.12 79 ASP A CA 1
ATOM 623 C C . ASP A 1 79 ? -7.176 -4.106 -12.098 1.00 82.12 79 ASP A C 1
ATOM 625 O O . ASP A 1 79 ? -6.740 -4.202 -13.242 1.00 82.12 79 ASP A O 1
ATOM 629 N N . CYS A 1 80 ? -6.922 -5.029 -11.170 1.00 80.75 80 CYS A N 1
ATOM 630 C CA . CYS A 1 80 ? -6.117 -6.224 -11.395 1.00 80.75 80 CYS A CA 1
ATOM 631 C C . CYS A 1 80 ? -6.604 -7.393 -10.535 1.00 80.75 80 CYS A C 1
ATOM 633 O O . CYS A 1 80 ? -7.054 -7.211 -9.407 1.00 80.75 80 CYS A O 1
ATOM 635 N N . ASP A 1 81 ? -6.458 -8.616 -11.052 1.00 75.19 81 ASP A N 1
ATOM 636 C CA . ASP A 1 81 ? -6.766 -9.856 -10.325 1.00 75.19 81 ASP A CA 1
ATOM 637 C C . ASP A 1 81 ? -5.604 -10.236 -9.389 1.00 75.19 81 ASP A C 1
ATOM 639 O O . ASP A 1 81 ? -4.957 -11.274 -9.531 1.00 75.19 81 ASP A O 1
ATOM 643 N N . TYR A 1 82 ? -5.267 -9.320 -8.479 1.00 76.81 82 TYR A N 1
ATOM 644 C CA . TYR A 1 82 ? -4.241 -9.513 -7.462 1.00 76.81 82 TYR A CA 1
ATOM 645 C C . TYR A 1 82 ? -4.852 -9.329 -6.070 1.00 76.81 82 TYR A C 1
ATOM 647 O O . TYR A 1 82 ? -5.339 -8.253 -5.720 1.00 76.81 82 TYR A O 1
ATOM 655 N N . ASP A 1 83 ? -4.817 -10.402 -5.279 1.00 72.88 83 ASP A N 1
ATOM 656 C CA . ASP A 1 83 ? -5.170 -10.389 -3.859 1.00 72.88 83 ASP A CA 1
ATOM 657 C C . ASP A 1 83 ? -3.895 -10.150 -3.047 1.00 72.88 83 ASP A C 1
ATOM 659 O O . ASP A 1 83 ? -3.064 -11.050 -2.887 1.00 72.88 83 ASP A O 1
ATOM 663 N N . SER A 1 84 ? -3.708 -8.916 -2.580 1.00 74.44 84 SER A N 1
ATOM 664 C CA . SER A 1 84 ? -2.474 -8.530 -1.910 1.00 74.44 84 SER A CA 1
ATOM 665 C C . SER A 1 84 ? -2.542 -8.787 -0.412 1.00 74.44 84 SER A C 1
ATOM 667 O O . SER A 1 84 ? -3.383 -8.185 0.271 1.00 74.44 84 SER A O 1
ATOM 669 N N . PRO A 1 85 ? -1.610 -9.577 0.151 1.00 73.88 85 PRO A N 1
ATOM 670 C CA . PRO A 1 85 ? -1.467 -9.656 1.590 1.00 73.88 85 PRO A CA 1
ATOM 671 C C . PRO A 1 85 ? -0.937 -8.317 2.112 1.00 73.88 85 PRO A C 1
ATOM 673 O O . PRO A 1 85 ? 0.095 -7.814 1.665 1.00 73.88 85 PRO A O 1
ATOM 676 N N . ILE A 1 86 ? -1.640 -7.740 3.081 1.00 78.75 86 ILE A N 1
ATOM 677 C CA . ILE A 1 86 ? -1.183 -6.578 3.840 1.00 78.75 86 ILE A CA 1
ATOM 678 C C . ILE A 1 86 ? -0.982 -7.006 5.278 1.00 78.75 86 ILE A C 1
ATOM 680 O O . ILE A 1 86 ? -1.901 -7.483 5.954 1.00 78.75 86 ILE A O 1
ATOM 684 N N . SER A 1 87 ? 0.236 -6.806 5.763 1.00 79.62 87 SER A N 1
ATOM 685 C CA . SER A 1 87 ? 0.546 -7.025 7.166 1.00 79.62 87 SER A CA 1
ATOM 686 C C . SER A 1 87 ? 0.300 -5.743 7.954 1.00 79.62 87 SER A C 1
ATOM 688 O O . SER A 1 87 ? 0.693 -4.642 7.572 1.00 79.62 87 SER A O 1
ATOM 690 N N . PHE A 1 88 ? -0.399 -5.883 9.070 1.00 77.31 88 PHE A N 1
ATOM 691 C CA . PHE A 1 88 ? -0.630 -4.821 10.029 1.00 77.31 88 PHE A CA 1
ATOM 692 C C . PHE A 1 88 ? 0.334 -4.997 11.197 1.00 77.31 88 PHE A C 1
ATOM 694 O O . PHE A 1 88 ? 0.339 -6.028 11.877 1.00 77.31 88 PHE A O 1
ATOM 701 N N . THR A 1 89 ? 1.101 -3.948 11.480 1.00 77.38 89 THR A N 1
ATOM 702 C CA . THR A 1 89 ? 2.023 -3.925 12.612 1.00 77.38 89 THR A CA 1
ATOM 703 C C . THR A 1 89 ? 1.711 -2.734 13.503 1.00 77.38 89 THR A C 1
ATOM 705 O O . THR A 1 89 ? 1.602 -1.593 13.058 1.00 77.38 89 THR A O 1
ATOM 708 N N . ARG A 1 90 ? 1.573 -2.981 14.808 1.00 71.31 90 ARG A N 1
ATOM 709 C CA . ARG A 1 90 ? 1.534 -1.907 15.802 1.00 71.31 90 ARG A CA 1
ATOM 710 C C . ARG A 1 90 ? 2.955 -1.653 16.290 1.00 71.31 90 ARG A C 1
ATOM 712 O O . ARG A 1 90 ? 3.595 -2.568 16.796 1.00 71.31 90 ARG A O 1
ATOM 719 N N . THR A 1 91 ? 3.411 -0.418 16.155 1.00 65.75 91 THR A N 1
ATOM 720 C CA . THR A 1 91 ? 4.717 0.048 16.627 1.00 65.75 91 THR A CA 1
ATOM 721 C C . THR A 1 91 ? 4.557 0.992 17.812 1.00 65.75 91 THR A C 1
ATOM 723 O O . THR A 1 91 ? 3.454 1.468 18.102 1.00 65.75 91 THR A O 1
ATOM 726 N N . ASP A 1 92 ? 5.670 1.318 18.465 1.00 62.19 92 ASP A N 1
ATOM 727 C CA . ASP A 1 92 ? 5.711 2.336 19.519 1.00 62.19 92 ASP A CA 1
ATOM 728 C C . ASP A 1 92 ? 5.352 3.741 18.994 1.00 62.19 92 ASP A C 1
ATOM 730 O O . ASP A 1 92 ? 4.910 4.596 19.756 1.00 62.19 92 ASP A O 1
ATOM 734 N N . GLN A 1 93 ? 5.480 3.967 17.679 1.00 64.44 93 GLN A N 1
ATOM 735 C CA . GLN A 1 93 ? 5.147 5.220 16.987 1.00 64.44 93 GLN A CA 1
ATOM 736 C C . GLN A 1 93 ? 3.719 5.243 16.416 1.00 64.44 93 GLN A C 1
ATOM 738 O O . GLN A 1 93 ? 3.374 6.135 15.644 1.00 64.44 93 GLN A O 1
ATOM 743 N N . GLY A 1 94 ? 2.889 4.256 16.761 1.00 76.69 94 GLY A N 1
ATOM 744 C CA . GLY A 1 94 ? 1.521 4.135 16.266 1.00 76.69 94 GLY A CA 1
ATOM 745 C C . GLY A 1 94 ? 1.320 2.921 15.366 1.00 76.69 94 GLY A C 1
ATOM 746 O O . GLY A 1 94 ? 2.029 1.917 15.452 1.00 76.69 94 GLY A O 1
ATOM 747 N N . ARG A 1 95 ? 0.286 2.969 14.530 1.00 86.94 95 ARG A N 1
ATOM 748 C CA . ARG A 1 95 ? -0.107 1.843 13.675 1.00 86.94 95 ARG A CA 1
ATOM 749 C C . ARG A 1 95 ? 0.521 1.972 12.299 1.00 86.94 95 ARG A C 1
ATOM 751 O O . ARG A 1 95 ? 0.489 3.060 11.725 1.00 86.94 95 ARG A O 1
ATOM 758 N N . GLN A 1 96 ? 1.025 0.857 11.786 1.00 91.44 96 GLN A N 1
ATOM 759 C CA . GLN A 1 96 ? 1.559 0.747 10.442 1.00 91.44 96 GLN A CA 1
ATOM 760 C C . GLN A 1 96 ? 0.842 -0.343 9.648 1.00 91.44 96 GLN A C 1
ATOM 762 O O . GLN A 1 96 ? 0.507 -1.405 10.180 1.00 91.44 96 GLN A O 1
ATOM 767 N N . LEU A 1 97 ? 0.637 -0.068 8.366 1.00 91.62 97 LEU A N 1
ATOM 768 C CA . LEU A 1 97 ? 0.290 -1.066 7.364 1.00 91.62 97 LEU A CA 1
ATOM 769 C C . LEU A 1 97 ? 1.488 -1.236 6.442 1.00 91.62 97 LEU A C 1
ATOM 771 O O . LEU A 1 97 ? 2.071 -0.246 6.009 1.00 91.62 97 LEU A O 1
ATOM 775 N N . ILE A 1 98 ? 1.843 -2.481 6.157 1.00 92.38 98 ILE A N 1
ATOM 776 C CA . ILE A 1 98 ? 2.894 -2.832 5.211 1.00 92.38 98 ILE A CA 1
ATOM 777 C C . ILE A 1 98 ? 2.236 -3.631 4.093 1.00 92.38 98 ILE A C 1
ATOM 779 O O . ILE A 1 98 ? 1.727 -4.735 4.319 1.00 92.38 98 ILE A O 1
ATOM 783 N N . LEU A 1 99 ? 2.225 -3.037 2.906 1.00 90.44 99 LEU A N 1
ATOM 784 C CA . LEU A 1 99 ? 1.703 -3.613 1.675 1.00 90.44 99 LEU A CA 1
ATOM 785 C C . LEU A 1 99 ? 2.887 -4.013 0.801 1.00 90.44 99 LEU A C 1
ATOM 787 O O . LEU A 1 99 ? 3.642 -3.142 0.385 1.00 90.44 99 LEU A O 1
ATOM 791 N N . THR A 1 100 ? 3.022 -5.302 0.500 1.00 90.75 100 THR A N 1
ATOM 792 C CA . THR A 1 100 ? 4.025 -5.791 -0.453 1.00 90.75 100 THR A CA 1
ATOM 793 C C . THR A 1 100 ? 3.332 -6.279 -1.714 1.00 90.75 100 THR A C 1
ATOM 795 O O . THR A 1 100 ? 2.467 -7.156 -1.673 1.00 90.75 100 THR A O 1
ATOM 798 N N . MET A 1 101 ? 3.731 -5.706 -2.841 1.00 88.94 101 MET A N 1
ATOM 799 C CA . MET A 1 101 ? 3.273 -6.062 -4.172 1.00 88.94 101 MET A CA 1
ATOM 800 C C . MET A 1 101 ? 4.462 -6.654 -4.936 1.00 88.94 101 MET A C 1
ATOM 802 O O . MET A 1 101 ? 5.420 -5.927 -5.200 1.00 88.94 101 MET A O 1
ATOM 806 N N . PRO A 1 102 ? 4.445 -7.954 -5.264 1.00 88.94 102 PRO A N 1
ATOM 807 C CA . PRO A 1 102 ? 5.534 -8.610 -5.969 1.00 88.94 102 PRO A CA 1
ATOM 808 C C . PRO A 1 102 ? 5.614 -8.131 -7.419 1.00 88.94 102 PRO A C 1
ATOM 810 O O . PRO A 1 102 ? 4.648 -7.600 -7.976 1.00 88.94 102 PRO A O 1
ATOM 813 N N . GLU A 1 103 ? 6.755 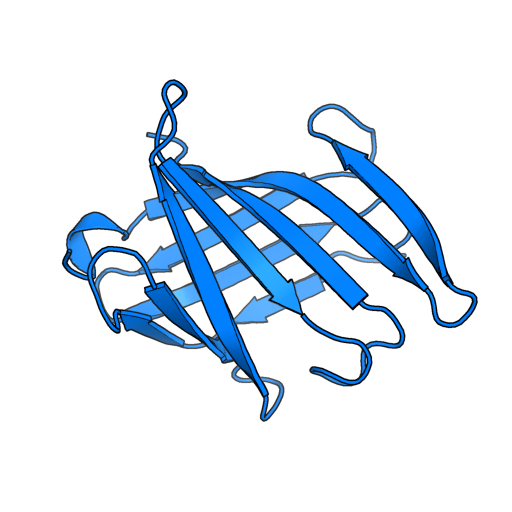-8.371 -8.054 1.00 88.31 103 GLU A N 1
ATOM 814 C CA . GLU A 1 103 ? 6.883 -8.218 -9.503 1.00 88.31 103 GLU A CA 1
ATOM 815 C C . GLU A 1 103 ? 5.795 -9.036 -10.229 1.00 88.31 103 GLU A C 1
ATOM 817 O O . GLU A 1 103 ? 5.483 -10.171 -9.855 1.00 88.31 103 GLU A O 1
ATOM 822 N N . GLY A 1 104 ? 5.180 -8.447 -11.256 1.00 83.81 104 GLY A N 1
ATOM 823 C CA . GLY A 1 104 ? 4.093 -9.044 -12.032 1.00 83.81 104 GLY A CA 1
ATOM 824 C C . GLY A 1 104 ? 2.693 -8.852 -11.440 1.00 83.81 104 GLY A C 1
ATOM 825 O O . GLY A 1 104 ? 1.709 -9.060 -12.155 1.00 83.81 104 GLY A O 1
ATOM 826 N N . ALA A 1 105 ? 2.560 -8.416 -10.182 1.00 85.88 105 ALA A N 1
ATOM 827 C CA . ALA A 1 105 ? 1.263 -8.023 -9.635 1.00 85.88 105 ALA A CA 1
ATOM 828 C C . ALA A 1 105 ? 0.753 -6.755 -10.330 1.00 85.88 105 ALA A C 1
ATOM 830 O O . ALA A 1 105 ? 1.461 -5.757 -10.406 1.00 85.88 105 ALA A O 1
ATOM 831 N N . CYS A 1 106 ? -0.484 -6.775 -10.831 1.00 82.06 106 CYS A N 1
ATOM 832 C CA . CYS A 1 106 ? -1.078 -5.616 -11.513 1.00 82.06 106 CYS A CA 1
ATOM 833 C C . CYS A 1 106 ? -0.210 -5.081 -12.670 1.00 82.06 106 CYS A C 1
ATOM 835 O O . CYS A 1 106 ? -0.096 -3.874 -12.850 1.00 82.06 106 CYS A O 1
ATOM 837 N N . GLU A 1 107 ? 0.427 -5.995 -13.415 1.00 82.81 107 GLU A N 1
ATOM 838 C CA . GLU A 1 107 ? 1.297 -5.691 -14.565 1.00 82.81 107 GLU A CA 1
ATOM 839 C C . GLU A 1 107 ? 2.497 -4.779 -14.244 1.00 82.81 107 GLU A C 1
ATOM 841 O O . GLU A 1 107 ? 3.093 -4.196 -15.148 1.00 82.81 107 GLU A O 1
ATOM 846 N N . GLN A 1 108 ? 2.891 -4.673 -12.971 1.00 83.94 108 GLN A N 1
ATOM 847 C CA . GLN A 1 108 ? 4.073 -3.910 -12.578 1.00 83.94 108 GLN A CA 1
ATOM 848 C C . GLN A 1 108 ? 5.360 -4.729 -12.783 1.00 83.94 108 GLN A C 1
ATOM 850 O O . GLN A 1 108 ? 5.391 -5.940 -12.560 1.00 83.94 108 GLN A O 1
ATOM 855 N N . ASP A 1 109 ? 6.445 -4.069 -13.171 1.00 87.31 109 ASP A N 1
ATOM 856 C CA . ASP A 1 109 ? 7.748 -4.667 -13.503 1.00 87.31 109 ASP A CA 1
ATOM 857 C C . ASP A 1 109 ? 8.761 -4.620 -12.343 1.00 87.31 109 ASP A C 1
ATOM 859 O O . ASP A 1 109 ? 9.972 -4.736 -12.546 1.00 87.31 109 ASP A O 1
ATOM 863 N N . ARG A 1 110 ? 8.255 -4.431 -11.121 1.00 90.00 110 ARG A N 1
ATOM 864 C CA . ARG A 1 110 ? 9.042 -4.236 -9.902 1.00 90.00 110 ARG A CA 1
ATOM 865 C C . ARG A 1 110 ? 8.356 -4.848 -8.687 1.00 90.00 110 ARG A C 1
ATOM 867 O O . ARG A 1 110 ? 7.130 -4.877 -8.610 1.00 90.00 110 ARG A O 1
ATOM 874 N N . GLU A 1 111 ? 9.133 -5.302 -7.714 1.00 93.31 111 GLU A N 1
ATOM 875 C CA . GLU A 1 111 ? 8.610 -5.555 -6.372 1.00 93.31 111 GLU A CA 1
ATOM 876 C C . GLU A 1 111 ? 8.563 -4.230 -5.606 1.00 93.31 111 GLU A C 1
ATOM 878 O O . GLU A 1 111 ? 9.526 -3.467 -5.631 1.00 93.31 111 GLU A O 1
ATOM 883 N N . GLN A 1 112 ? 7.452 -3.954 -4.927 1.00 93.19 112 GLN A N 1
ATOM 884 C CA . GLN A 1 112 ? 7.241 -2.727 -4.164 1.00 93.19 112 GLN A CA 1
ATOM 885 C C . GLN A 1 112 ? 6.696 -3.051 -2.773 1.00 93.19 112 GLN A C 1
ATOM 887 O O . GLN A 1 112 ? 5.688 -3.744 -2.645 1.00 93.19 112 GLN A O 1
ATOM 892 N N . THR A 1 113 ? 7.329 -2.520 -1.728 1.00 94.81 113 THR A N 1
ATOM 893 C CA . THR A 1 113 ? 6.836 -2.580 -0.349 1.00 94.81 113 THR A CA 1
ATOM 894 C C . THR A 1 113 ? 6.580 -1.178 0.184 1.00 94.81 113 THR A C 1
ATOM 896 O O . THR A 1 113 ? 7.510 -0.402 0.390 1.00 94.81 113 THR A O 1
ATOM 899 N N . ASP A 1 114 ? 5.314 -0.878 0.459 1.00 94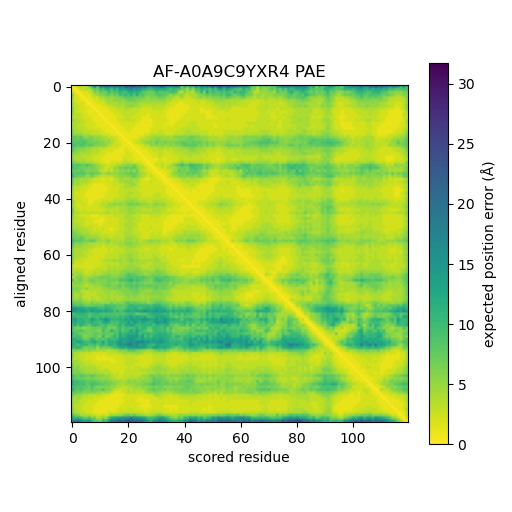.38 114 ASP A N 1
ATOM 900 C CA . ASP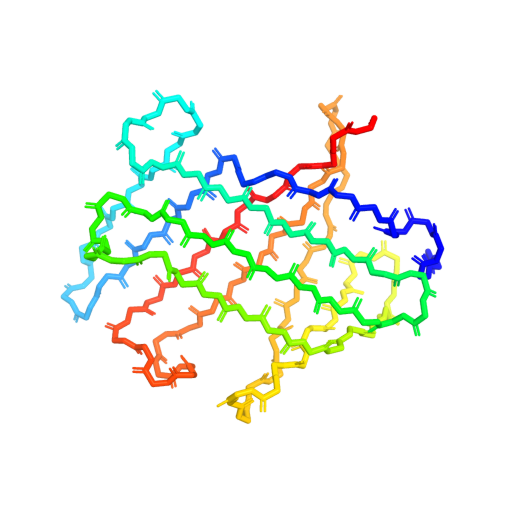 A 1 114 ? 4.857 0.405 0.981 1.00 94.38 114 ASP A CA 1
ATOM 901 C C . ASP A 1 114 ? 4.554 0.310 2.478 1.00 94.38 114 ASP A C 1
ATOM 903 O O . ASP A 1 114 ? 3.814 -0.569 2.929 1.00 94.38 114 ASP A O 1
ATOM 907 N N . THR A 1 115 ? 5.081 1.257 3.252 1.00 95.25 115 THR A N 1
ATOM 908 C CA . THR A 1 115 ? 4.796 1.424 4.680 1.00 95.25 115 THR A CA 1
ATOM 909 C C . THR A 1 115 ? 3.933 2.657 4.907 1.00 95.25 115 THR A C 1
ATOM 911 O O . THR A 1 115 ? 4.362 3.798 4.703 1.00 95.25 115 THR A O 1
ATOM 914 N N . TRP A 1 116 ? 2.733 2.428 5.424 1.00 94.50 116 TRP A N 1
ATOM 915 C CA . TRP A 1 116 ? 1.719 3.441 5.684 1.00 94.50 116 TRP A CA 1
ATOM 916 C C . TRP A 1 116 ? 1.539 3.657 7.177 1.00 94.50 116 TRP A C 1
ATOM 918 O O . TRP A 1 116 ? 1.572 2.699 7.950 1.00 94.50 116 TRP A O 1
ATOM 928 N N . ARG A 1 117 ? 1.278 4.893 7.596 1.00 93.50 117 ARG A N 1
ATOM 929 C CA . ARG A 1 117 ? 1.002 5.249 8.991 1.00 93.50 117 ARG A CA 1
ATOM 930 C C . ARG A 1 117 ? -0.358 5.923 9.115 1.00 93.50 117 ARG A C 1
ATOM 932 O O . ARG A 1 117 ? -0.720 6.750 8.294 1.00 93.50 117 ARG A O 1
ATOM 939 N N . SER A 1 118 ? -1.095 5.566 10.161 1.00 88.94 118 SER A N 1
ATOM 940 C CA . SER A 1 118 ? -2.381 6.190 10.496 1.00 88.94 118 SER A CA 1
ATOM 941 C C . SER A 1 118 ? -2.174 7.677 10.814 1.00 88.94 118 SER A C 1
ATOM 943 O O . SER A 1 118 ? -1.356 7.978 11.681 1.00 88.94 118 SER A O 1
ATOM 945 N N . ASP A 1 119 ? -2.925 8.582 10.182 1.00 74.50 119 ASP A N 1
ATOM 946 C CA . ASP A 1 119 ? -2.860 10.043 10.426 1.00 74.50 119 ASP A CA 1
ATOM 947 C C . ASP A 1 119 ? -3.622 10.489 11.701 1.00 74.50 119 ASP A C 1
ATOM 949 O O . ASP A 1 119 ? -4.135 11.598 11.807 1.00 74.50 119 ASP A O 1
ATOM 953 N N . SER A 1 120 ? -3.779 9.587 12.677 1.00 57.72 120 SER A N 1
ATOM 954 C CA . SER A 1 120 ? -4.711 9.717 13.813 1.00 57.72 120 SER A CA 1
ATOM 955 C C . SER A 1 120 ? -4.038 9.584 15.168 1.00 57.72 120 SER A C 1
ATOM 957 O O . SER A 1 120 ? -3.295 8.580 15.307 1.00 57.72 120 SER A O 1
#